Protein AF-A0A853MEU6-F1 (afdb_monomer_lite)

Organism: NCBI:txid533240

Radius of gyration: 27.31 Å; chains: 1; bounding box: 64×37×88 Å

Foldseek 3Di:
DDDDDDDDDDDDDDDDDDDDDDDDDDDDDDDPDDPDPPDPPPPPPDPQPADPDDDDCQPVVCQVCVQPPVVVCPVQWFAKAWDPVQVVCVVVVHDDWTKIAGDPPHQWTWHDDDPWIFIDGPPPDFDAPVCVVVLVSQEDEAPDDNVDRDDKGWRFTFTWDDDPRMTTTNGHTYIYD

Secondary structure (DSSP, 8-state):
----------------------------S---PPPP----------S-------S--TT-HHHHHHHH-GGGTTTTPEEEEE-HHHHHHHHTT-----EEEE-TT-SEEEEEETTEEEEEEPTTPPP-HHHHHHHTTTEEEET--TT--PPPEEEE-EEEEEETTEEEEEE-EEEE-

Sequence (177 aa):
MKYRLKYYFYLTLTLSSILLLFPHVRAADNWQVPPIPQQIPQEIPQPYQTPKLGPNIFDNPIVALYNGKVKLLANMVIRASEVKLTARERRSGRYTRPVLEENRQGNYWIINQRNMIYLVPKFNMRITSRNYDAISVFFECIKYDPNSRKSFKLINPAIVFLKGSKWELFQRGELEF

Structure (mmCIF, N/CA/C/O backbone):
data_AF-A0A853MEU6-F1
#
_entry.id   AF-A0A853MEU6-F1
#
loop_
_atom_site.group_PDB
_atom_site.id
_atom_site.type_symbol
_atom_site.label_atom_id
_atom_site.label_alt_id
_atom_site.label_comp_id
_atom_site.label_asym_id
_atom_site.label_entity_id
_atom_site.label_seq_id
_atom_site.pdbx_PDB_ins_code
_atom_site.Cartn_x
_atom_site.Cartn_y
_atom_site.Cartn_z
_atom_site.occupancy
_atom_site.B_iso_or_equiv
_atom_site.auth_seq_id
_atom_site.auth_comp_id
_atom_site.auth_asym_id
_atom_site.auth_atom_id
_atom_site.pdbx_PDB_model_num
ATOM 1 N N . MET A 1 1 ? -41.011 0.828 27.794 1.00 37.66 1 MET A N 1
ATOM 2 C CA . MET A 1 1 ? -40.032 0.290 28.764 1.00 37.66 1 MET A CA 1
ATOM 3 C C . MET A 1 1 ? -38.907 1.304 28.933 1.00 37.66 1 MET A C 1
ATOM 5 O O . MET A 1 1 ? -38.232 1.612 27.963 1.00 37.66 1 MET A O 1
ATOM 9 N N . LYS A 1 2 ? -38.803 1.917 30.118 1.00 36.09 2 LYS A N 1
ATOM 10 C CA . LYS A 1 2 ? -37.855 2.989 30.469 1.00 36.09 2 LYS A CA 1
ATOM 11 C C . LYS A 1 2 ? -36.969 2.466 31.599 1.00 36.09 2 LYS A C 1
ATOM 13 O O . LYS A 1 2 ? -37.500 2.165 32.661 1.00 36.09 2 LYS A O 1
ATOM 18 N N . TYR A 1 3 ? -35.658 2.397 31.396 1.00 37.56 3 TYR A N 1
ATOM 19 C CA . TYR A 1 3 ? -34.709 2.094 32.467 1.00 37.56 3 TYR A CA 1
ATOM 20 C C . TYR A 1 3 ? -34.128 3.403 33.014 1.00 37.56 3 TYR A C 1
ATOM 22 O O . TYR A 1 3 ? -33.538 4.188 32.274 1.00 37.56 3 TYR A O 1
ATOM 30 N N . ARG A 1 4 ? -34.337 3.656 34.311 1.00 37.75 4 ARG A N 1
ATOM 31 C CA . ARG A 1 4 ? -33.635 4.676 35.101 1.00 37.75 4 ARG A CA 1
ATOM 32 C C . ARG A 1 4 ? -32.716 3.944 36.077 1.00 37.75 4 ARG A C 1
ATOM 34 O O . ARG A 1 4 ? -33.226 3.265 36.960 1.00 37.75 4 ARG A O 1
ATOM 41 N N . LEU A 1 5 ? -31.401 4.118 35.957 1.00 39.91 5 LEU A N 1
ATOM 42 C CA . LEU A 1 5 ? -30.458 3.820 37.038 1.00 39.91 5 LEU A CA 1
ATOM 43 C C . LEU A 1 5 ? -29.940 5.145 37.601 1.00 39.91 5 LEU A C 1
ATOM 45 O O . LEU A 1 5 ? -29.387 5.966 36.873 1.00 39.91 5 LEU A O 1
ATOM 49 N N . LYS A 1 6 ? -30.169 5.355 38.898 1.00 42.19 6 LYS A N 1
ATOM 50 C CA . LYS A 1 6 ? -29.571 6.423 39.699 1.00 42.19 6 LYS A CA 1
ATOM 51 C C . LYS A 1 6 ? -28.395 5.810 40.461 1.00 42.19 6 LYS A C 1
ATOM 53 O O . LYS A 1 6 ? -28.613 4.871 41.218 1.00 42.19 6 LYS A O 1
ATOM 58 N N . TYR A 1 7 ? -27.193 6.349 40.284 1.00 43.62 7 TYR A N 1
ATOM 59 C CA . TYR A 1 7 ? -26.046 6.083 41.153 1.00 43.62 7 TYR A CA 1
ATOM 60 C C . TYR A 1 7 ? -25.848 7.293 42.070 1.00 43.62 7 TYR A C 1
ATOM 62 O O . TYR A 1 7 ? -25.733 8.418 41.585 1.00 43.62 7 TYR A O 1
ATOM 70 N N . TYR A 1 8 ? -25.842 7.060 43.382 1.00 41.47 8 TYR A N 1
ATOM 71 C CA . TYR A 1 8 ? -25.512 8.054 44.401 1.00 41.47 8 TYR A CA 1
ATOM 72 C C . TYR A 1 8 ? -24.097 7.801 44.951 1.00 41.47 8 TYR A C 1
ATOM 74 O O . TYR A 1 8 ? -23.722 6.661 45.215 1.00 41.47 8 TYR A O 1
ATOM 82 N N . PHE A 1 9 ? -23.353 8.905 45.089 1.00 36.22 9 PHE A N 1
ATOM 83 C CA . PHE A 1 9 ? -22.146 9.148 45.899 1.00 36.22 9 PHE A CA 1
ATOM 84 C C . PHE A 1 9 ? -22.313 8.646 47.365 1.00 36.22 9 PHE A C 1
ATOM 86 O O . PHE A 1 9 ? -23.444 8.469 47.801 1.00 36.22 9 PHE A O 1
ATOM 93 N N . TYR A 1 10 ? -21.312 8.403 48.227 1.00 34.59 10 TYR A N 1
ATOM 94 C CA . TYR A 1 10 ? -20.076 9.116 48.612 1.00 34.59 10 TYR A CA 1
ATOM 95 C C . TYR A 1 10 ? -19.166 8.141 49.401 1.00 34.59 10 TYR A C 1
ATOM 97 O O . TYR A 1 10 ? -19.713 7.288 50.092 1.00 34.59 10 TYR A O 1
ATOM 105 N N . LEU A 1 11 ? -17.836 8.338 49.427 1.00 35.28 11 LEU A N 1
ATOM 106 C CA . LEU A 1 11 ? -17.089 8.514 50.693 1.00 35.28 11 LEU A CA 1
ATOM 107 C C . LEU A 1 11 ? -15.653 9.013 50.435 1.00 35.28 11 LEU A C 1
ATOM 109 O O . LEU A 1 11 ? -14.818 8.313 49.871 1.00 35.28 11 LEU A O 1
ATOM 113 N N . THR A 1 12 ? -15.376 10.240 50.867 1.00 46.34 12 THR A N 1
ATOM 114 C CA . THR A 1 12 ? -14.039 10.828 51.017 1.00 46.34 12 THR A CA 1
ATOM 115 C C . THR A 1 12 ? -13.511 10.513 52.417 1.00 46.34 12 THR A C 1
ATOM 117 O O . THR A 1 12 ? -14.222 10.778 53.385 1.00 46.34 12 THR A O 1
ATOM 120 N N . LEU A 1 13 ? -12.278 10.017 52.551 1.00 39.41 13 LEU A N 1
ATOM 121 C CA . LEU A 1 13 ? -11.586 9.924 53.842 1.00 39.41 13 LEU A CA 1
ATOM 122 C C . LEU A 1 13 ? -10.291 10.738 53.801 1.00 39.41 13 LEU A C 1
ATOM 124 O O . LEU A 1 13 ? -9.454 10.578 52.916 1.00 39.41 13 LEU A O 1
ATOM 128 N N . THR A 1 14 ? -10.198 11.662 54.750 1.00 44.09 14 THR A N 1
ATOM 129 C CA . THR A 1 14 ? -9.181 12.701 54.905 1.00 44.09 14 THR A CA 1
ATOM 130 C C . THR A 1 14 ? -7.978 12.215 55.716 1.00 44.09 14 THR A C 1
ATOM 132 O O . THR A 1 14 ? -8.130 11.461 56.673 1.00 44.09 14 THR A O 1
ATOM 135 N N . LEU A 1 15 ? -6.795 12.721 55.359 1.00 37.16 15 LEU A N 1
ATOM 136 C CA . LEU A 1 15 ? -5.533 12.630 56.100 1.00 37.16 15 LEU A CA 1
ATOM 137 C C . LEU A 1 15 ? -5.618 13.355 57.454 1.00 37.16 15 LEU A C 1
ATOM 139 O O . LEU A 1 15 ? -5.920 14.544 57.458 1.00 37.16 15 LEU A O 1
ATOM 143 N N . SER A 1 16 ? -5.293 12.681 58.562 1.00 32.59 16 SER A N 1
ATOM 144 C CA . SER A 1 16 ? -4.391 13.160 59.633 1.00 32.59 16 SER A CA 1
ATOM 145 C C . SER A 1 16 ? -4.421 12.208 60.842 1.00 32.59 16 SER A C 1
ATOM 147 O O . SER A 1 16 ? -5.464 11.643 61.156 1.00 32.59 16 SER A O 1
ATOM 149 N N . SER A 1 17 ? -3.290 12.134 61.549 1.00 34.47 17 SER A N 1
ATOM 150 C CA . SER A 1 17 ? -3.110 11.598 62.911 1.00 34.47 17 SER A CA 1
ATOM 151 C C . SER A 1 17 ? -2.917 10.083 63.051 1.00 34.47 17 SER A C 1
ATOM 153 O O . SER A 1 17 ? -3.873 9.321 63.072 1.00 34.47 17 SER A O 1
ATOM 155 N N . ILE A 1 18 ? -1.660 9.659 63.232 1.00 41.59 18 ILE A N 1
ATOM 156 C CA . ILE A 1 18 ? -1.127 9.075 64.484 1.00 41.59 18 ILE A CA 1
ATOM 157 C C . ILE A 1 18 ? 0.395 8.917 64.287 1.00 41.59 18 ILE A C 1
ATOM 159 O O . ILE A 1 18 ? 0.906 7.924 63.778 1.00 41.59 18 ILE A O 1
ATOM 163 N N . LEU A 1 19 ? 1.121 9.972 64.658 1.00 37.53 19 LEU A N 1
ATOM 164 C CA . LEU A 1 19 ? 2.470 9.873 65.214 1.00 37.53 19 LEU A CA 1
ATOM 165 C C . LEU A 1 19 ? 2.280 9.628 66.715 1.00 37.53 19 LEU A C 1
ATOM 167 O O . LEU A 1 19 ? 1.448 10.314 67.300 1.00 37.53 19 LEU A O 1
ATOM 171 N N . LEU A 1 20 ? 3.035 8.680 67.284 1.00 44.53 20 LEU A N 1
ATOM 172 C CA . LEU A 1 20 ? 3.396 8.474 68.706 1.00 44.53 20 LEU A CA 1
ATOM 173 C C . LEU A 1 20 ? 3.306 6.994 69.118 1.00 44.53 20 LEU A C 1
ATOM 175 O O . LEU A 1 20 ? 2.392 6.585 69.823 1.00 44.53 20 LEU A O 1
ATOM 179 N N . LEU A 1 21 ? 4.309 6.208 68.711 1.00 38.38 21 LEU A N 1
ATOM 180 C CA . LEU A 1 21 ? 4.778 5.014 69.430 1.00 38.38 21 LEU A CA 1
ATOM 181 C C . LEU A 1 21 ? 6.153 4.611 68.867 1.00 38.38 21 LEU A C 1
ATOM 183 O O . LEU A 1 21 ? 6.274 3.710 68.046 1.00 38.38 21 LEU A O 1
ATOM 187 N N . PHE A 1 22 ? 7.204 5.322 69.281 1.00 36.56 22 PHE A N 1
ATOM 188 C CA . PHE A 1 22 ? 8.590 4.893 69.074 1.00 36.56 22 PHE A CA 1
ATOM 189 C C . PHE A 1 22 ? 9.193 4.497 70.425 1.00 36.56 22 PHE A C 1
ATOM 191 O O . PHE A 1 22 ? 9.418 5.379 71.255 1.00 36.56 22 PHE A O 1
ATOM 198 N N . PRO A 1 23 ? 9.524 3.217 70.658 1.00 38.16 23 PRO A N 1
ATOM 199 C CA . PRO A 1 23 ? 10.624 2.874 71.532 1.00 38.16 23 PRO A CA 1
ATOM 200 C C . PRO A 1 23 ? 11.938 2.977 70.752 1.00 38.16 23 PRO A C 1
ATOM 202 O O . PRO A 1 23 ? 12.102 2.463 69.646 1.00 38.16 23 PRO A O 1
ATOM 205 N N . HIS A 1 24 ? 12.872 3.684 71.371 1.00 38.38 24 HIS A N 1
ATOM 206 C CA . HIS A 1 24 ? 14.251 3.864 70.957 1.00 38.38 24 HIS A CA 1
ATOM 207 C C . HIS A 1 24 ? 14.993 2.517 71.016 1.00 38.38 24 HIS A C 1
ATOM 209 O O . HIS A 1 24 ? 15.168 1.963 72.101 1.00 38.38 24 HIS A O 1
ATOM 215 N N . VAL A 1 25 ? 15.442 1.989 69.872 1.00 41.03 25 VAL A N 1
ATOM 216 C CA . VAL A 1 25 ? 16.378 0.855 69.822 1.00 41.03 25 VAL A CA 1
ATOM 217 C C . VAL A 1 25 ? 17.555 1.212 68.920 1.00 41.03 25 VAL A C 1
ATOM 219 O O . VAL A 1 25 ? 17.410 1.815 67.860 1.00 41.03 25 VAL A O 1
ATOM 222 N N . ARG A 1 26 ? 18.732 0.901 69.460 1.00 37.16 26 ARG A N 1
ATOM 223 C CA . ARG A 1 26 ? 20.073 1.329 69.070 1.00 37.16 26 ARG A CA 1
ATOM 224 C C . ARG A 1 26 ? 20.505 0.735 67.729 1.00 37.16 26 ARG A C 1
ATOM 226 O O . ARG A 1 26 ? 20.131 -0.376 67.377 1.00 37.16 26 ARG A O 1
ATOM 233 N N . ALA A 1 27 ? 21.355 1.488 67.040 1.00 47.19 27 ALA A N 1
ATOM 234 C CA . ALA A 1 27 ? 22.083 1.063 65.858 1.00 47.19 27 ALA A CA 1
ATOM 235 C C . ALA A 1 27 ? 22.979 -0.155 66.144 1.00 47.19 27 ALA A C 1
ATOM 237 O O . ALA A 1 27 ? 23.798 -0.098 67.060 1.00 47.19 27 ALA A O 1
ATOM 238 N N . ALA A 1 28 ? 22.835 -1.201 65.332 1.00 45.69 28 ALA A N 1
ATOM 239 C CA . ALA A 1 28 ? 23.912 -1.894 64.625 1.00 45.69 28 ALA A CA 1
ATOM 240 C C . ALA A 1 28 ? 23.291 -2.926 63.659 1.00 45.69 28 ALA A C 1
ATOM 242 O O . ALA A 1 28 ? 22.340 -3.615 64.013 1.00 45.69 28 ALA A O 1
ATOM 243 N N . ASP A 1 29 ? 23.875 -2.994 62.463 1.00 42.12 29 ASP A N 1
ATOM 244 C CA . ASP A 1 29 ? 23.876 -4.122 61.523 1.00 42.12 29 ASP A CA 1
ATOM 245 C C . ASP A 1 29 ? 22.777 -4.204 60.436 1.00 42.12 29 ASP A C 1
ATOM 247 O O . ASP A 1 29 ? 21.678 -4.720 60.606 1.00 42.12 29 ASP A O 1
ATOM 251 N N . ASN A 1 30 ? 23.194 -3.740 59.247 1.00 45.56 30 ASN A N 1
ATOM 252 C CA . ASN A 1 30 ? 22.733 -4.079 57.895 1.00 45.56 30 ASN A CA 1
ATOM 253 C C . ASN A 1 30 ? 21.294 -3.731 57.481 1.00 45.56 30 ASN A C 1
ATOM 255 O O . ASN A 1 30 ? 20.449 -4.594 57.250 1.00 45.56 30 ASN A O 1
ATOM 259 N N . TRP A 1 31 ? 21.085 -2.452 57.152 1.00 35.25 31 TRP A N 1
ATOM 260 C CA . TRP A 1 31 ? 20.077 -2.063 56.163 1.00 35.25 31 TRP A CA 1
ATOM 261 C C . TRP A 1 31 ? 20.526 -2.498 54.762 1.00 35.25 31 TRP A C 1
ATOM 263 O O . TRP A 1 31 ? 21.175 -1.742 54.039 1.00 35.25 31 TRP A O 1
ATOM 273 N N . GLN A 1 32 ? 20.179 -3.717 54.352 1.00 42.59 32 GLN A N 1
ATOM 274 C CA . GLN A 1 32 ? 20.154 -4.039 52.929 1.00 42.59 32 GLN A CA 1
ATOM 275 C C . GLN A 1 32 ? 18.998 -3.274 52.293 1.00 42.59 32 GLN A C 1
ATOM 277 O O . GLN A 1 32 ? 17.828 -3.621 52.444 1.00 42.59 32 GLN A O 1
ATOM 282 N N . VAL A 1 33 ? 19.348 -2.199 51.587 1.00 50.56 33 VAL A N 1
ATOM 283 C CA . VAL A 1 33 ? 18.455 -1.555 50.628 1.00 50.56 33 VAL A CA 1
ATOM 284 C C . VAL A 1 33 ? 17.997 -2.655 49.663 1.00 50.56 33 VAL A C 1
ATOM 286 O O . VAL A 1 33 ? 18.862 -3.308 49.068 1.00 50.56 33 VAL A O 1
ATOM 289 N N . PRO A 1 34 ? 16.685 -2.921 49.513 1.00 53.12 34 PRO A N 1
ATOM 290 C CA . PRO A 1 34 ? 16.236 -3.845 48.485 1.00 53.12 34 PRO A CA 1
ATOM 291 C C . PRO A 1 34 ? 16.768 -3.321 47.149 1.00 53.12 34 PRO A C 1
ATOM 293 O O . PRO A 1 34 ? 16.711 -2.108 46.922 1.00 53.12 34 PRO A O 1
ATOM 296 N N . PRO A 1 35 ? 17.332 -4.177 46.282 1.00 50.66 35 PRO A N 1
ATOM 297 C CA . PRO A 1 35 ? 17.865 -3.708 45.019 1.00 50.66 35 PRO A CA 1
ATOM 298 C C . PRO A 1 35 ? 16.755 -2.950 44.293 1.00 50.66 35 PRO A C 1
ATOM 300 O O . PRO A 1 35 ? 15.673 -3.488 44.052 1.00 50.66 35 PRO A O 1
ATOM 303 N N . ILE A 1 36 ? 17.017 -1.674 43.996 1.00 48.03 36 ILE A N 1
ATOM 304 C CA . ILE A 1 36 ? 16.195 -0.883 43.082 1.00 48.03 36 ILE A CA 1
ATOM 305 C C . ILE A 1 36 ? 16.023 -1.759 41.840 1.00 48.03 36 ILE A C 1
ATOM 307 O O . ILE A 1 36 ? 17.049 -2.211 41.321 1.00 48.03 36 ILE A O 1
ATOM 311 N N . PRO A 1 37 ? 14.792 -2.041 41.370 1.00 49.72 37 PRO A N 1
ATOM 312 C CA . PRO A 1 37 ? 14.601 -2.779 40.133 1.00 49.72 37 PRO A CA 1
ATOM 313 C C . PRO A 1 37 ? 15.400 -2.076 39.040 1.00 49.72 37 PRO A C 1
ATOM 315 O O . PRO A 1 37 ? 15.076 -0.957 38.635 1.00 49.72 37 PRO A O 1
ATOM 318 N N . GLN A 1 38 ? 16.509 -2.689 38.634 1.00 47.47 38 GLN A N 1
ATOM 319 C CA . GLN A 1 38 ? 17.361 -2.132 37.606 1.00 47.47 38 GLN A CA 1
ATOM 320 C C . GLN A 1 38 ? 16.578 -2.227 36.300 1.00 47.47 38 GLN A C 1
ATOM 322 O O . GLN A 1 38 ? 16.380 -3.308 35.759 1.00 47.47 38 GLN A O 1
ATOM 327 N N . GLN A 1 39 ? 16.114 -1.057 35.857 1.00 42.50 39 GLN A N 1
ATOM 328 C CA . GLN A 1 39 ? 15.478 -0.774 34.573 1.00 42.50 39 GLN A CA 1
ATOM 329 C C . GLN A 1 39 ? 14.099 -1.423 34.371 1.00 42.50 39 GLN A C 1
ATOM 331 O O . GLN A 1 39 ? 13.970 -2.583 33.994 1.00 42.50 39 GLN A O 1
ATOM 336 N N . ILE A 1 40 ? 13.046 -0.597 34.425 1.00 45.88 40 ILE A N 1
ATOM 337 C CA . ILE A 1 40 ? 11.984 -0.728 33.416 1.00 45.88 40 ILE A CA 1
ATOM 338 C C . ILE A 1 40 ? 12.722 -0.630 32.075 1.00 45.88 40 ILE A C 1
ATOM 340 O O . ILE A 1 40 ? 13.401 0.385 31.875 1.00 45.88 40 ILE A O 1
ATOM 344 N N . PRO A 1 41 ? 12.678 -1.639 31.188 1.00 37.75 41 PRO A N 1
ATOM 345 C CA . PRO A 1 41 ? 13.359 -1.535 29.911 1.00 37.75 41 PRO A CA 1
ATOM 346 C C . PRO A 1 41 ? 12.838 -0.293 29.187 1.00 37.75 41 PRO A C 1
ATOM 348 O O . PRO A 1 41 ? 11.677 -0.236 28.784 1.00 37.75 41 PRO A O 1
ATOM 351 N N . GLN A 1 42 ? 13.677 0.737 29.061 1.00 41.56 42 GLN A N 1
ATOM 352 C CA . GLN A 1 42 ? 13.421 1.801 28.106 1.00 41.56 42 GLN A CA 1
ATOM 353 C C . GLN A 1 42 ? 13.670 1.194 26.733 1.00 41.56 42 GLN A C 1
ATOM 355 O O . GLN A 1 42 ? 14.795 1.167 26.239 1.00 41.56 42 GLN A O 1
ATOM 360 N N . GLU A 1 43 ? 12.612 0.643 26.147 1.00 44.72 43 GLU A N 1
ATOM 361 C CA . GLU A 1 43 ? 12.595 0.270 24.745 1.00 44.72 43 GLU A CA 1
ATOM 362 C C . GLU A 1 43 ? 12.709 1.575 23.945 1.00 44.72 43 GLU A C 1
ATOM 364 O O . GLU A 1 43 ? 11.732 2.276 23.681 1.00 44.72 43 GLU A O 1
ATOM 369 N N . ILE A 1 44 ? 13.945 1.963 23.620 1.00 42.28 44 ILE A N 1
ATOM 370 C CA . ILE A 1 44 ? 14.215 2.912 22.538 1.00 42.28 44 ILE A CA 1
ATOM 371 C C . ILE A 1 44 ? 13.406 2.386 21.346 1.00 42.28 44 ILE A C 1
ATOM 373 O O . ILE A 1 44 ? 13.568 1.201 21.052 1.00 42.28 44 ILE A O 1
ATOM 377 N N . PRO A 1 45 ? 12.543 3.176 20.674 1.00 39.97 45 PRO A N 1
ATOM 378 C CA . PRO A 1 45 ? 11.793 2.691 19.524 1.00 39.97 45 PRO A CA 1
ATOM 379 C C . PRO A 1 45 ? 12.764 2.195 18.450 1.00 39.97 45 PRO A C 1
ATOM 381 O O . PRO A 1 45 ? 13.299 2.967 17.657 1.00 39.97 45 PRO A O 1
ATOM 384 N N . GLN A 1 46 ? 13.032 0.893 18.468 1.00 36.88 46 GLN A N 1
ATOM 385 C CA . GLN A 1 46 ? 13.854 0.220 17.484 1.00 36.88 46 GLN A CA 1
ATOM 386 C C . GLN A 1 46 ? 13.117 0.361 16.144 1.00 36.88 46 GLN A C 1
ATOM 388 O O . GLN A 1 46 ? 11.897 0.145 16.098 1.00 36.88 46 GLN A O 1
ATOM 393 N N . PRO A 1 47 ? 13.800 0.740 15.048 1.00 42.34 47 PRO A N 1
ATOM 394 C CA . PRO A 1 47 ? 13.203 0.683 13.722 1.00 42.34 47 PRO A CA 1
ATOM 395 C C . PRO A 1 47 ? 12.750 -0.758 13.495 1.00 42.34 47 PRO A C 1
ATOM 397 O O . PRO A 1 47 ? 13.588 -1.651 13.503 1.00 42.34 47 PRO A O 1
ATOM 400 N N . TYR A 1 48 ? 11.433 -0.961 13.382 1.00 46.44 48 TYR A N 1
ATOM 401 C CA . TYR A 1 48 ? 10.726 -2.246 13.304 1.00 46.44 48 TYR A CA 1
ATOM 402 C C . TYR A 1 48 ? 11.606 -3.434 12.889 1.00 46.44 48 TYR A C 1
ATOM 404 O O . TYR A 1 48 ? 11.678 -3.785 11.709 1.00 46.44 48 TYR A O 1
ATOM 412 N N . GLN A 1 49 ? 12.263 -4.075 13.857 1.00 38.34 49 GLN A N 1
ATOM 413 C CA . GLN A 1 49 ? 12.928 -5.343 13.608 1.00 38.34 49 GLN A CA 1
ATOM 414 C C . GLN A 1 49 ? 11.826 -6.370 13.373 1.00 38.34 49 GLN A C 1
ATOM 416 O O . GLN A 1 49 ? 10.978 -6.612 14.230 1.00 38.34 49 GLN A O 1
ATOM 421 N N . THR A 1 50 ? 11.773 -6.889 12.152 1.00 45.66 50 THR A N 1
ATOM 422 C CA . THR A 1 50 ? 10.702 -7.773 11.703 1.00 45.66 50 THR A CA 1
ATOM 423 C C . THR A 1 50 ? 10.864 -9.135 12.377 1.00 45.66 50 THR A C 1
ATOM 425 O O . THR A 1 50 ? 11.922 -9.751 12.220 1.00 45.66 50 THR A O 1
ATOM 428 N N . PRO A 1 51 ? 9.849 -9.661 13.086 1.00 39.88 51 PRO A N 1
ATOM 429 C CA . PRO A 1 51 ? 9.829 -11.074 13.426 1.00 39.88 51 PRO A CA 1
ATOM 430 C C . PRO A 1 51 ? 9.867 -11.865 12.116 1.00 39.88 51 PRO A C 1
ATOM 432 O O . PRO A 1 51 ? 8.956 -11.749 11.294 1.00 39.88 51 PRO A O 1
ATOM 435 N N . LYS A 1 52 ? 10.924 -12.651 11.886 1.00 43.97 52 LYS A N 1
ATOM 436 C CA . LYS A 1 52 ? 10.937 -13.619 10.785 1.00 43.97 52 LYS A CA 1
ATOM 437 C C . LYS A 1 52 ? 9.899 -14.695 11.103 1.00 43.97 52 LYS A C 1
ATOM 439 O O . LYS A 1 52 ? 10.188 -15.636 11.838 1.00 43.97 52 LYS A O 1
ATOM 444 N N . LEU A 1 53 ? 8.679 -14.525 10.592 1.00 51.69 53 LEU A N 1
ATOM 445 C CA . LEU A 1 53 ? 7.673 -15.582 10.600 1.00 51.69 53 LEU A CA 1
ATOM 446 C C . LEU A 1 53 ? 8.234 -16.805 9.856 1.00 51.69 53 LEU A C 1
ATOM 448 O O . LEU A 1 53 ? 8.851 -16.669 8.800 1.00 51.69 53 LEU A O 1
ATOM 452 N N . GLY A 1 54 ? 8.035 -17.985 10.446 1.00 43.06 54 GLY A N 1
ATOM 453 C CA . GLY A 1 54 ? 8.539 -19.266 9.956 1.00 43.06 54 GLY A CA 1
ATOM 454 C C . GLY A 1 54 ? 8.037 -19.677 8.560 1.00 43.06 54 GLY A C 1
ATOM 455 O O . GLY A 1 54 ? 7.188 -19.019 7.953 1.00 43.06 54 GLY A O 1
ATOM 456 N N . PRO A 1 55 ? 8.577 -20.782 8.024 1.00 46.16 55 PRO A N 1
ATOM 457 C CA . PRO A 1 55 ? 8.614 -21.045 6.594 1.00 46.16 55 PRO A CA 1
ATOM 458 C C . PRO A 1 55 ? 7.313 -21.692 6.101 1.00 46.16 55 PRO A C 1
ATOM 460 O O . PRO A 1 55 ? 7.174 -22.904 6.189 1.00 46.16 55 PRO A O 1
ATOM 463 N N . ASN A 1 56 ? 6.365 -20.888 5.598 1.00 46.88 56 ASN A N 1
ATOM 464 C CA . ASN A 1 56 ? 5.782 -21.027 4.246 1.00 46.88 56 ASN A CA 1
ATOM 465 C C . ASN A 1 56 ? 4.780 -19.883 3.939 1.00 46.88 56 ASN A C 1
ATOM 467 O O . ASN A 1 56 ? 3.568 -20.076 3.895 1.00 46.88 56 ASN A O 1
ATOM 471 N N . ILE A 1 57 ? 5.282 -18.654 3.755 1.00 48.81 57 ILE A N 1
ATOM 472 C CA . ILE A 1 57 ? 4.495 -17.503 3.249 1.00 48.81 57 ILE A CA 1
ATOM 473 C C . ILE A 1 57 ? 4.395 -17.529 1.706 1.00 48.81 57 ILE A C 1
ATOM 475 O O . ILE A 1 57 ? 3.603 -16.792 1.121 1.00 48.81 57 ILE A O 1
ATOM 479 N N . PHE A 1 58 ? 5.150 -18.409 1.038 1.00 48.91 58 PHE A N 1
ATOM 480 C CA . PHE A 1 58 ? 5.220 -18.476 -0.426 1.00 48.91 58 PHE A CA 1
ATOM 481 C C . PHE A 1 58 ? 3.888 -18.855 -1.091 1.00 48.91 58 PHE A C 1
ATOM 483 O O . PHE A 1 58 ? 3.639 -18.420 -2.211 1.00 48.91 58 PHE A O 1
ATOM 490 N N . ASP A 1 59 ? 2.990 -19.531 -0.368 1.00 61.50 59 ASP A N 1
ATOM 491 C CA . ASP A 1 59 ? 1.619 -19.801 -0.813 1.00 61.50 59 ASP A CA 1
ATOM 492 C C . ASP A 1 59 ? 0.607 -18.830 -0.190 1.00 61.50 59 ASP A C 1
ATOM 494 O O . ASP A 1 59 ? -0.496 -19.217 0.200 1.00 61.50 59 ASP A O 1
ATOM 498 N N . ASN A 1 60 ? 0.950 -17.544 -0.059 1.00 76.75 60 ASN A N 1
ATOM 499 C CA . ASN A 1 60 ? -0.067 -16.551 0.264 1.00 76.75 60 ASN A CA 1
ATOM 500 C C . ASN A 1 60 ? -0.996 -16.383 -0.956 1.00 76.75 60 ASN A C 1
ATOM 502 O O . ASN A 1 60 ? -0.581 -15.803 -1.967 1.00 76.75 60 ASN A O 1
ATOM 506 N N . PRO A 1 61 ? -2.269 -16.826 -0.890 1.00 85.56 61 PRO A N 1
ATOM 507 C CA . PRO A 1 61 ? -3.180 -16.743 -2.029 1.00 85.56 61 PRO A CA 1
ATOM 508 C C . PRO A 1 61 ? -3.418 -15.295 -2.479 1.00 85.56 61 PRO A C 1
ATOM 510 O O . PRO A 1 61 ? -3.758 -15.075 -3.641 1.00 85.56 61 PRO A O 1
ATOM 513 N N . ILE A 1 62 ? -3.186 -14.298 -1.612 1.00 90.75 62 ILE A N 1
ATOM 514 C CA . ILE A 1 62 ? -3.234 -12.881 -1.987 1.00 90.75 62 ILE A CA 1
ATOM 515 C C . ILE A 1 62 ? -2.191 -12.549 -3.046 1.00 90.75 62 ILE A C 1
ATOM 517 O O . ILE A 1 62 ? -2.508 -11.797 -3.959 1.00 90.75 62 ILE A O 1
ATOM 521 N N . VAL A 1 63 ? -0.984 -13.115 -2.983 1.00 92.44 63 VAL A N 1
ATOM 522 C CA . VAL A 1 63 ? 0.079 -12.831 -3.960 1.00 92.44 63 VAL A CA 1
ATOM 523 C C . VAL A 1 63 ? -0.313 -13.356 -5.339 1.00 92.44 63 VAL A C 1
ATOM 525 O O . VAL A 1 63 ? -0.271 -12.614 -6.323 1.00 92.44 63 VAL A O 1
ATOM 528 N N . ALA A 1 64 ? -0.783 -14.604 -5.410 1.00 90.88 64 ALA A N 1
ATOM 529 C CA . ALA A 1 64 ? -1.255 -15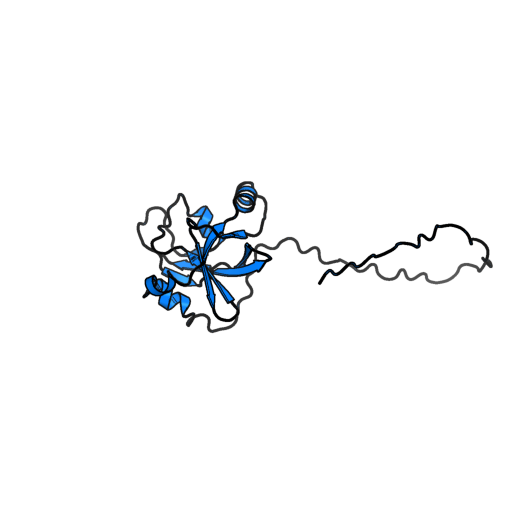.209 -6.654 1.00 90.88 64 ALA A CA 1
ATOM 530 C C . ALA A 1 64 ? -2.464 -14.454 -7.238 1.00 90.88 64 ALA A C 1
ATOM 532 O O . ALA A 1 64 ? -2.509 -14.165 -8.438 1.00 90.88 64 ALA A O 1
ATOM 533 N N . LEU A 1 65 ? -3.429 -14.080 -6.390 1.00 91.69 65 LEU A N 1
ATOM 534 C CA . LEU A 1 65 ? -4.582 -13.286 -6.809 1.00 91.69 65 LEU A CA 1
ATOM 535 C C . LEU A 1 65 ? -4.166 -11.885 -7.260 1.00 91.69 65 LEU A C 1
ATOM 537 O O . LEU A 1 65 ? -4.627 -11.439 -8.301 1.00 91.69 65 LEU A O 1
ATOM 541 N N . TYR A 1 66 ? -3.281 -11.202 -6.541 1.00 93.88 66 TYR A N 1
ATOM 542 C CA . TYR A 1 66 ? -2.847 -9.846 -6.870 1.00 93.88 66 TYR A CA 1
ATOM 543 C C . TYR A 1 66 ? -2.039 -9.795 -8.173 1.00 93.88 66 TYR A C 1
ATOM 545 O O . TYR A 1 66 ? -2.279 -8.935 -9.015 1.00 93.88 66 TYR A O 1
ATOM 553 N N . ASN A 1 67 ? -1.115 -10.733 -8.382 1.00 93.38 67 ASN A N 1
ATOM 554 C CA . ASN A 1 67 ? -0.270 -10.728 -9.577 1.00 93.38 67 ASN A CA 1
ATOM 555 C C . ASN A 1 67 ? -0.977 -11.307 -10.817 1.00 93.38 67 ASN A C 1
ATOM 557 O O . ASN A 1 67 ? -0.640 -10.922 -11.934 1.00 93.38 67 ASN A O 1
ATOM 561 N N . GLY A 1 68 ? -1.941 -12.222 -10.648 1.00 90.75 68 GLY A N 1
ATOM 562 C CA . GLY A 1 68 ? -2.585 -12.923 -11.769 1.00 90.75 68 GLY A CA 1
ATOM 563 C C . GLY A 1 68 ? -4.064 -12.598 -12.005 1.00 90.75 68 GLY A C 1
ATOM 564 O O . GLY A 1 68 ? -4.525 -12.631 -13.143 1.00 90.75 68 GLY A O 1
ATOM 565 N N . LYS A 1 69 ? -4.841 -12.313 -10.951 1.00 90.56 69 LYS A N 1
ATOM 566 C CA . LYS A 1 69 ? -6.318 -12.221 -11.001 1.00 90.56 69 LYS A CA 1
ATOM 567 C C . LYS A 1 69 ? -6.892 -11.095 -10.128 1.00 90.56 69 LYS A C 1
ATOM 569 O O . LYS A 1 69 ? -7.963 -11.223 -9.542 1.00 90.56 69 LYS A O 1
ATOM 574 N N . VAL A 1 70 ? -6.211 -9.957 -10.071 1.00 90.06 70 VAL A N 1
ATOM 575 C CA . VAL A 1 70 ? -6.484 -8.849 -9.133 1.00 90.06 70 VAL A CA 1
ATOM 576 C C . VAL A 1 70 ? -7.886 -8.252 -9.221 1.00 90.06 70 VAL A C 1
ATOM 578 O O . VAL A 1 70 ? -8.416 -7.753 -8.231 1.00 90.06 70 VAL A O 1
ATOM 581 N N . LYS A 1 71 ? -8.535 -8.353 -10.385 1.00 89.25 71 LYS A N 1
ATOM 582 C CA . LYS A 1 71 ? -9.933 -7.938 -10.564 1.00 89.25 71 LYS A CA 1
ATOM 583 C C . LYS A 1 71 ? -10.886 -8.691 -9.627 1.00 89.25 71 LYS A C 1
ATOM 585 O O . LYS A 1 71 ? -11.893 -8.120 -9.230 1.00 89.25 71 LYS A O 1
ATOM 590 N N . LEU A 1 72 ? -10.547 -9.923 -9.236 1.00 89.31 72 LEU A N 1
ATOM 591 C CA . LEU A 1 72 ? -11.322 -10.708 -8.272 1.00 89.31 72 LEU A CA 1
ATOM 592 C C . LEU A 1 72 ? -11.245 -10.126 -6.852 1.00 89.31 72 LEU A C 1
ATOM 594 O O . LEU A 1 72 ? -12.196 -10.261 -6.091 1.00 89.31 72 LEU A O 1
ATOM 598 N N . LEU A 1 73 ? -10.146 -9.442 -6.509 1.00 87.38 73 LEU A N 1
ATOM 599 C CA . LEU A 1 73 ? -9.968 -8.808 -5.199 1.00 87.38 73 LEU A CA 1
ATOM 600 C C . LEU A 1 73 ? -10.734 -7.486 -5.080 1.00 87.38 73 LEU A C 1
ATOM 602 O O . LEU A 1 73 ? -11.128 -7.111 -3.982 1.00 87.38 73 LEU A O 1
ATOM 606 N N . ALA A 1 74 ? -10.970 -6.781 -6.190 1.00 84.62 74 ALA A N 1
ATOM 607 C CA . ALA A 1 74 ? -11.458 -5.399 -6.180 1.00 84.62 74 ALA A CA 1
ATOM 608 C C . ALA A 1 74 ? -12.799 -5.193 -5.445 1.00 84.62 74 ALA A C 1
ATOM 610 O O . ALA A 1 74 ? -13.035 -4.109 -4.914 1.00 84.62 74 ALA A O 1
ATOM 611 N N . ASN A 1 75 ? -13.651 -6.222 -5.377 1.00 82.38 75 ASN A N 1
ATOM 612 C CA . ASN A 1 75 ? -14.943 -6.164 -4.681 1.00 82.38 75 ASN A CA 1
ATOM 613 C C . ASN A 1 75 ? -14.861 -6.546 -3.192 1.00 82.38 75 ASN A C 1
ATOM 615 O O . ASN A 1 75 ? -15.839 -6.390 -2.472 1.00 82.38 75 ASN A O 1
ATOM 619 N N . MET A 1 76 ? -13.717 -7.059 -2.735 1.00 86.62 76 MET A N 1
ATOM 620 C CA . MET A 1 76 ? -13.513 -7.590 -1.380 1.00 86.62 76 MET A CA 1
ATOM 621 C C . MET A 1 76 ? -12.535 -6.744 -0.555 1.00 86.62 76 MET A C 1
ATOM 623 O O . MET A 1 76 ? -12.189 -7.113 0.566 1.00 86.62 76 MET A O 1
ATOM 627 N N . VAL A 1 77 ? -12.057 -5.627 -1.111 1.00 95.06 77 VAL A N 1
ATOM 628 C CA . VAL A 1 77 ? -11.037 -4.780 -0.486 1.00 95.06 77 VAL A CA 1
ATOM 629 C C . VAL A 1 77 ? -11.650 -3.552 0.171 1.00 95.06 77 VAL A C 1
ATOM 631 O O . VAL A 1 77 ? -12.572 -2.930 -0.360 1.00 95.06 77 VAL A O 1
ATOM 634 N N . ILE A 1 78 ? -11.058 -3.130 1.284 1.00 96.81 78 ILE A N 1
ATOM 635 C CA . ILE A 1 78 ? -11.300 -1.802 1.849 1.00 96.81 78 ILE A CA 1
ATOM 636 C C . ILE A 1 78 ? -10.219 -0.872 1.300 1.00 96.81 78 ILE A C 1
ATOM 638 O O . ILE A 1 78 ? -9.026 -1.169 1.369 1.00 96.81 78 ILE A O 1
ATOM 642 N N . ARG A 1 79 ? -10.618 0.255 0.708 1.00 96.69 79 ARG A N 1
ATOM 643 C CA . ARG A 1 79 ? -9.662 1.242 0.187 1.00 96.69 79 ARG A CA 1
ATOM 644 C C . ARG A 1 79 ? -9.163 2.115 1.330 1.00 96.69 79 ARG A C 1
ATOM 646 O O . ARG A 1 79 ? -9.968 2.625 2.103 1.00 96.69 79 ARG A O 1
ATOM 653 N N . ALA A 1 80 ? -7.852 2.302 1.416 1.00 97.44 80 ALA A N 1
ATOM 654 C CA . ALA A 1 80 ? -7.217 3.008 2.518 1.00 97.44 80 ALA A CA 1
ATOM 655 C C . ALA A 1 80 ? -6.106 3.954 2.048 1.00 97.44 80 ALA A C 1
ATOM 657 O O . ALA A 1 80 ? -5.452 3.749 1.019 1.00 97.44 80 ALA A O 1
ATOM 658 N N . SER A 1 81 ? -5.884 5.009 2.823 1.00 97.19 81 SER A N 1
ATOM 659 C CA . SER A 1 81 ? -4.744 5.916 2.681 1.00 97.19 81 SER A CA 1
ATOM 660 C C . SER A 1 81 ? -4.071 6.122 4.022 1.00 97.19 81 SER A C 1
ATOM 662 O O . SER A 1 81 ? -4.709 5.989 5.063 1.00 97.19 81 SER A O 1
ATOM 664 N N . GLU A 1 82 ? -2.794 6.494 4.002 1.00 96.81 82 GLU A N 1
ATOM 665 C CA . GLU A 1 82 ? -2.121 6.908 5.227 1.00 96.81 82 GLU A CA 1
ATOM 666 C C . GLU A 1 82 ? -2.809 8.147 5.820 1.00 96.81 82 GLU A C 1
ATOM 668 O O . GLU A 1 82 ? -3.173 9.079 5.094 1.00 96.81 82 GLU A O 1
ATOM 673 N N . VAL A 1 83 ? -2.965 8.161 7.142 1.00 96.69 83 VAL A N 1
ATOM 674 C CA . VAL A 1 83 ? -3.475 9.303 7.897 1.00 96.69 83 VAL A CA 1
ATOM 675 C C . VAL A 1 83 ? -2.539 10.494 7.686 1.00 96.69 83 VAL A C 1
ATOM 677 O O . VAL A 1 83 ? -1.327 10.412 7.890 1.00 96.69 83 VAL A O 1
ATOM 680 N N . LYS A 1 84 ? -3.102 11.652 7.317 1.00 94.00 84 LYS A N 1
ATOM 681 C CA . LYS A 1 84 ? -2.309 12.858 7.003 1.00 94.00 84 LYS A CA 1
ATOM 682 C C . LYS A 1 84 ? -1.387 13.291 8.145 1.00 94.00 84 LYS A C 1
ATOM 684 O O . LYS A 1 84 ? -0.296 13.792 7.876 1.00 94.00 84 LYS A O 1
ATOM 689 N N . LEU A 1 85 ? -1.831 13.118 9.391 1.00 92.56 85 LEU A N 1
ATOM 690 C CA . LEU A 1 85 ? -1.072 13.494 10.582 1.00 92.56 85 LEU A CA 1
ATOM 691 C C . LEU A 1 85 ? 0.225 12.684 10.699 1.00 92.56 85 LEU A C 1
ATOM 693 O O . LEU A 1 85 ? 1.298 13.281 10.701 1.00 92.56 85 LEU A O 1
ATOM 697 N N . THR A 1 86 ? 0.142 11.350 10.685 1.00 90.69 86 THR A N 1
ATOM 698 C CA . THR A 1 86 ? 1.327 10.482 10.799 1.00 90.69 86 THR A CA 1
ATOM 699 C C . THR A 1 86 ? 2.266 10.670 9.612 1.00 90.69 86 THR A C 1
ATOM 701 O O . THR A 1 86 ? 3.482 10.740 9.777 1.00 90.69 86 THR A O 1
ATOM 704 N N . ALA A 1 87 ? 1.703 10.873 8.415 1.00 91.50 87 ALA A N 1
ATOM 705 C CA . ALA A 1 87 ? 2.486 11.182 7.227 1.00 91.50 87 ALA A CA 1
ATOM 706 C C . ALA A 1 87 ? 3.262 12.504 7.353 1.00 91.50 87 ALA A C 1
ATOM 708 O O . ALA A 1 87 ? 4.400 12.605 6.896 1.00 91.50 87 ALA A O 1
ATOM 709 N N . ARG A 1 88 ? 2.648 13.541 7.941 1.00 92.69 88 ARG A N 1
ATOM 710 C CA . ARG A 1 88 ? 3.298 14.837 8.183 1.00 92.69 88 ARG A CA 1
ATOM 711 C C . ARG A 1 88 ? 4.405 14.701 9.222 1.00 92.69 88 ARG A C 1
ATOM 713 O O . ARG A 1 88 ? 5.510 15.156 8.959 1.00 92.69 88 ARG A O 1
ATOM 720 N N . GLU A 1 89 ? 4.126 14.071 10.359 1.00 92.56 89 GLU A N 1
ATOM 721 C CA . GLU A 1 89 ? 5.094 13.912 11.452 1.00 92.56 89 GLU A CA 1
ATOM 722 C C . GLU A 1 89 ? 6.372 13.218 10.979 1.00 92.56 89 GLU A C 1
ATOM 724 O O . GLU A 1 89 ? 7.475 13.706 11.229 1.00 92.56 89 GLU A O 1
ATOM 729 N N . ARG A 1 90 ? 6.221 12.149 10.196 1.00 92.19 90 ARG A N 1
ATOM 730 C CA . ARG A 1 90 ? 7.342 11.408 9.621 1.00 92.19 90 ARG A CA 1
ATOM 731 C C . ARG A 1 90 ? 8.124 12.204 8.580 1.00 92.19 90 ARG A C 1
ATOM 733 O O . ARG A 1 90 ? 9.348 12.139 8.564 1.00 92.19 90 ARG A O 1
ATOM 740 N N . ARG A 1 91 ? 7.453 13.016 7.754 1.00 89.06 91 ARG A N 1
ATOM 741 C CA . ARG A 1 91 ? 8.136 13.970 6.853 1.00 89.06 91 ARG A CA 1
ATOM 742 C C . ARG A 1 91 ? 8.894 15.059 7.615 1.00 89.06 91 ARG A C 1
ATOM 744 O O . ARG A 1 91 ? 9.859 15.594 7.091 1.00 89.06 91 ARG A O 1
ATOM 751 N N . SER A 1 92 ? 8.483 15.366 8.842 1.00 91.81 92 SER A N 1
ATOM 752 C CA . SER A 1 92 ? 9.201 16.262 9.755 1.00 91.81 92 SER A CA 1
ATOM 753 C C . SER A 1 92 ? 10.307 15.560 10.557 1.00 91.81 92 SER A C 1
ATOM 755 O O . SER A 1 92 ? 10.826 16.146 11.502 1.00 91.81 92 SER A O 1
ATOM 757 N N . GLY A 1 93 ? 10.652 14.311 10.225 1.00 89.19 93 GLY A N 1
ATOM 758 C CA . GLY A 1 93 ? 11.707 13.543 10.891 1.00 89.19 93 GLY A CA 1
ATOM 759 C C . GLY A 1 93 ? 11.297 12.911 12.222 1.00 89.19 93 GLY A C 1
ATOM 760 O O . GLY A 1 93 ? 12.130 12.298 12.885 1.00 89.19 93 GLY A O 1
ATOM 761 N N . ARG A 1 94 ? 10.025 13.023 12.632 1.00 89.31 94 ARG A N 1
ATOM 762 C CA . ARG A 1 94 ? 9.538 12.339 13.835 1.00 89.31 94 ARG A CA 1
ATOM 763 C C . ARG A 1 94 ? 9.287 10.875 13.524 1.00 89.31 94 ARG A C 1
ATOM 765 O O . ARG A 1 94 ? 8.633 10.542 12.539 1.00 89.31 94 ARG A O 1
ATOM 772 N N . TYR A 1 95 ? 9.753 9.997 14.398 1.00 85.44 95 TYR A N 1
ATOM 773 C CA . TYR A 1 95 ? 9.411 8.591 14.288 1.00 85.44 95 TYR A CA 1
ATOM 774 C C . TYR A 1 95 ? 7.973 8.366 14.751 1.00 85.44 95 TYR A C 1
ATOM 776 O O . TYR A 1 95 ? 7.666 8.502 15.936 1.00 85.44 95 TYR A O 1
ATOM 784 N N . THR A 1 96 ? 7.092 8.016 13.817 1.00 90.56 96 THR A N 1
ATOM 785 C CA . THR A 1 96 ? 5.720 7.599 14.113 1.00 90.56 96 THR A CA 1
ATOM 786 C C . THR A 1 96 ? 5.350 6.379 13.283 1.00 90.56 96 THR A C 1
ATOM 788 O O . THR A 1 96 ? 5.746 6.247 12.120 1.00 90.56 96 THR A O 1
ATOM 791 N N . ARG A 1 97 ? 4.601 5.454 13.898 1.00 92.50 97 ARG A N 1
ATOM 792 C CA . ARG A 1 97 ? 4.116 4.261 13.201 1.00 92.50 97 ARG A CA 1
ATOM 793 C C . ARG A 1 97 ? 3.169 4.694 12.081 1.00 92.50 97 ARG A C 1
ATOM 795 O O . ARG A 1 97 ? 2.278 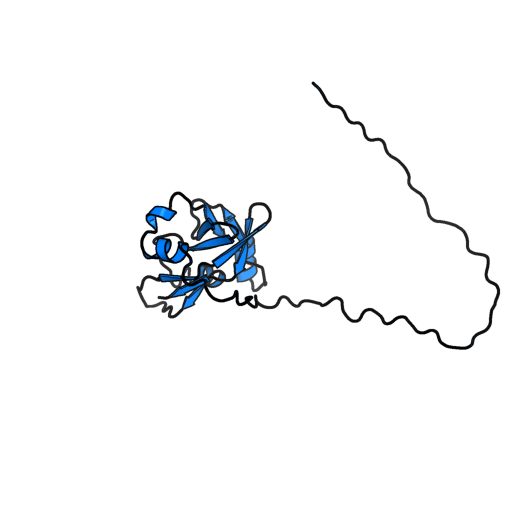5.499 12.347 1.00 92.50 97 ARG A O 1
ATOM 802 N N . PRO A 1 98 ? 3.313 4.170 10.853 1.00 95.31 98 PRO A N 1
ATOM 803 C CA . PRO A 1 98 ? 2.373 4.465 9.783 1.00 95.31 98 PRO A CA 1
ATOM 804 C C . PRO A 1 98 ? 0.973 3.963 10.142 1.00 95.31 98 PRO A C 1
ATOM 806 O O . PRO A 1 98 ? 0.794 2.791 10.490 1.00 95.31 98 PRO A O 1
ATOM 809 N N . VAL A 1 99 ? -0.009 4.858 10.046 1.00 97.25 99 VAL A N 1
ATOM 810 C CA . VAL A 1 99 ? -1.420 4.570 10.316 1.00 97.25 99 VAL A CA 1
ATOM 811 C C . VAL A 1 99 ? -2.215 4.794 9.042 1.00 97.25 99 VAL A C 1
ATOM 813 O O . VAL A 1 99 ? -2.029 5.796 8.354 1.00 97.25 99 VAL A O 1
ATOM 816 N N . LEU A 1 100 ? -3.131 3.885 8.744 1.00 98.31 100 LEU A N 1
ATOM 817 C CA . LEU A 1 100 ? -4.050 3.956 7.620 1.00 98.31 100 LEU A CA 1
ATOM 818 C C . LEU A 1 100 ? -5.472 4.202 8.119 1.00 98.31 100 LEU A C 1
ATOM 820 O O . LEU A 1 100 ? -5.880 3.704 9.170 1.00 98.31 100 LEU A O 1
ATOM 824 N N . GLU A 1 101 ? -6.236 4.932 7.322 1.00 98.00 101 GLU A N 1
ATOM 825 C CA . GLU A 1 101 ? -7.670 5.135 7.494 1.00 98.00 101 GLU A CA 1
ATOM 826 C C . GLU A 1 101 ? -8.404 4.827 6.191 1.00 98.00 101 GLU A C 1
ATOM 828 O O . GLU A 1 101 ? -7.818 4.865 5.101 1.00 98.00 101 GLU A O 1
ATOM 833 N N . GLU A 1 102 ? -9.689 4.499 6.304 1.00 97.81 102 GLU A N 1
ATOM 834 C CA . GLU A 1 102 ? -10.515 4.225 5.138 1.00 97.81 102 GLU A CA 1
ATOM 835 C C . GLU A 1 102 ? -10.616 5.478 4.263 1.00 97.81 102 GLU A C 1
ATOM 837 O O . GLU A 1 102 ? -10.919 6.579 4.723 1.00 97.81 102 GLU A O 1
ATOM 842 N N . ASN A 1 103 ? -10.351 5.306 2.973 1.00 96.75 103 ASN A N 1
ATOM 843 C CA . ASN A 1 103 ? -10.412 6.374 1.996 1.00 96.75 103 ASN A CA 1
ATOM 844 C C . ASN A 1 103 ? -10.772 5.796 0.630 1.00 96.75 103 ASN A C 1
ATOM 846 O O . ASN A 1 103 ? -10.019 5.017 0.046 1.00 96.75 103 ASN A O 1
ATOM 850 N N . ARG A 1 104 ? -11.894 6.247 0.058 1.00 92.44 104 ARG A N 1
ATOM 851 C CA . ARG A 1 104 ? -12.376 5.806 -1.264 1.00 92.44 104 ARG A CA 1
ATOM 852 C C . ARG A 1 104 ? -11.373 6.058 -2.394 1.00 92.44 104 ARG A C 1
ATOM 854 O O . ARG A 1 104 ? -11.391 5.344 -3.396 1.00 92.44 104 ARG A O 1
ATOM 861 N N . GLN A 1 105 ? -10.511 7.059 -2.260 1.00 91.81 105 GLN A N 1
ATOM 862 C CA . GLN A 1 105 ? -9.451 7.382 -3.220 1.00 91.81 105 GLN A CA 1
ATOM 863 C C . GLN A 1 105 ? -8.075 6.878 -2.766 1.00 91.81 105 GLN A C 1
ATOM 865 O O . GLN A 1 105 ? -7.062 7.224 -3.366 1.00 91.81 105 GLN A O 1
ATOM 870 N N . GLY A 1 106 ? -8.041 6.053 -1.719 1.00 93.31 106 GLY A N 1
ATOM 871 C CA . GLY A 1 106 ? -6.830 5.510 -1.135 1.00 93.31 106 GLY A CA 1
ATOM 872 C C . GLY A 1 106 ? -5.956 4.749 -2.130 1.00 93.31 106 GLY A C 1
ATOM 873 O O . GLY A 1 106 ? -6.444 4.073 -3.041 1.00 93.31 106 GLY A O 1
ATOM 874 N N . ASN A 1 107 ? -4.645 4.871 -1.932 1.00 95.00 107 ASN A N 1
ATOM 875 C CA . ASN A 1 107 ? -3.624 4.203 -2.741 1.00 95.00 107 ASN A CA 1
ATOM 876 C C . ASN A 1 107 ? -3.369 2.762 -2.302 1.00 95.00 107 ASN A C 1
ATOM 878 O O . ASN A 1 107 ? -2.601 2.062 -2.956 1.00 95.00 107 ASN A O 1
ATOM 882 N N . TYR A 1 108 ? -4.008 2.321 -1.223 1.00 97.25 108 TYR A N 1
ATOM 883 C CA . TYR A 1 108 ? -3.830 0.994 -0.671 1.00 97.25 108 TYR A CA 1
ATOM 884 C C . TYR A 1 108 ? -5.152 0.251 -0.572 1.00 97.25 108 TYR A C 1
ATOM 886 O O . TYR A 1 108 ? -6.223 0.850 -0.440 1.00 97.25 108 TYR A O 1
ATOM 894 N N . TRP A 1 109 ? -5.051 -1.068 -0.614 1.00 97.44 109 TRP A N 1
ATOM 895 C CA . TRP A 1 109 ? -6.136 -1.997 -0.373 1.00 97.44 109 TRP A CA 1
ATOM 896 C C . TRP A 1 109 ? -5.837 -2.812 0.877 1.00 97.44 109 TRP A C 1
ATOM 898 O O . TRP A 1 109 ? -4.755 -3.380 1.015 1.00 97.44 109 TRP A O 1
ATOM 908 N N . ILE A 1 110 ? -6.821 -2.862 1.764 1.00 97.62 110 ILE A N 1
ATOM 909 C CA . ILE A 1 110 ? -6.853 -3.716 2.941 1.00 97.62 110 ILE A CA 1
ATOM 910 C C . ILE A 1 110 ? -7.643 -4.970 2.583 1.00 97.62 110 ILE A C 1
ATOM 912 O O . ILE A 1 110 ? -8.766 -4.878 2.078 1.00 97.62 110 ILE A O 1
ATOM 916 N N . ILE A 1 111 ? -7.052 -6.132 2.848 1.00 95.50 111 ILE A N 1
ATOM 917 C CA . ILE A 1 1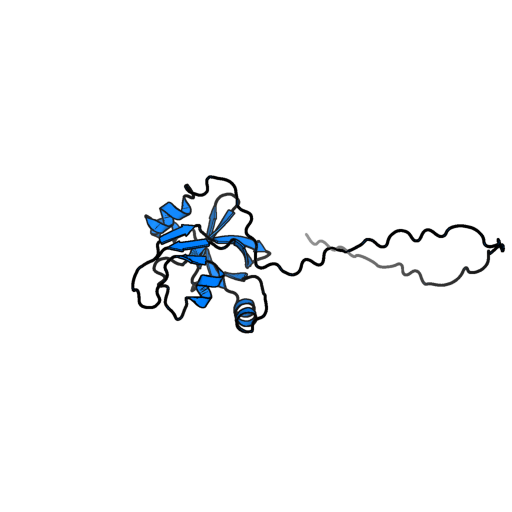11 ? -7.647 -7.441 2.597 1.00 95.50 111 ILE A CA 1
ATOM 918 C C . ILE A 1 111 ? -7.633 -8.232 3.901 1.00 95.50 111 ILE A C 1
ATOM 920 O O . ILE A 1 111 ? -6.573 -8.577 4.422 1.00 95.50 111 ILE A O 1
ATOM 924 N N . ASN A 1 112 ? -8.822 -8.536 4.414 1.00 93.19 112 ASN A N 1
ATOM 925 C CA . ASN A 1 112 ? -8.983 -9.405 5.573 1.00 93.19 112 ASN A CA 1
ATOM 926 C C . ASN A 1 112 ? -9.025 -10.855 5.095 1.00 93.19 112 ASN A C 1
ATOM 928 O O . ASN A 1 112 ? -9.933 -11.231 4.352 1.00 93.19 112 ASN A O 1
ATOM 932 N N . GLN A 1 113 ? -8.069 -11.677 5.521 1.00 88.81 113 GLN A N 1
ATOM 933 C CA . GLN A 1 113 ? -8.086 -13.100 5.207 1.00 88.81 113 GLN A CA 1
ATOM 934 C C . GLN A 1 113 ? -7.661 -13.929 6.416 1.00 88.81 113 GLN A C 1
ATOM 936 O O . GLN A 1 113 ? -6.546 -13.811 6.925 1.00 88.81 113 GLN A O 1
ATOM 941 N N . ARG A 1 114 ? -8.563 -14.824 6.840 1.00 85.31 114 ARG A N 1
ATOM 942 C CA . ARG A 1 114 ? -8.421 -15.614 8.071 1.00 85.31 114 ARG A CA 1
ATOM 943 C C . ARG A 1 114 ? -8.185 -14.674 9.264 1.00 85.31 114 ARG A C 1
ATOM 945 O O . ARG A 1 114 ? -9.044 -13.848 9.548 1.00 85.31 114 ARG A O 1
ATOM 952 N N . ASN A 1 115 ? -7.018 -14.764 9.899 1.00 86.31 115 ASN A N 1
ATOM 953 C CA . ASN A 1 115 ? -6.652 -13.997 11.092 1.00 86.31 115 ASN A CA 1
ATOM 954 C C . ASN A 1 115 ? -5.597 -12.919 10.795 1.00 86.31 115 ASN A C 1
ATOM 956 O O . ASN A 1 115 ? -4.991 -12.382 11.718 1.00 86.31 115 ASN A O 1
ATOM 960 N N . MET A 1 116 ? -5.334 -12.634 9.518 1.00 92.69 116 MET A N 1
ATOM 961 C CA . MET A 1 116 ? -4.365 -11.630 9.091 1.00 92.69 116 MET A CA 1
ATOM 962 C C . MET A 1 116 ? -5.052 -10.535 8.282 1.00 92.69 116 MET A C 1
ATOM 964 O O . MET A 1 116 ? -5.975 -10.787 7.502 1.00 92.69 116 MET A O 1
ATOM 968 N N . ILE A 1 117 ? -4.572 -9.308 8.474 1.00 96.06 117 ILE A N 1
ATOM 969 C CA . ILE A 1 117 ? -4.985 -8.152 7.688 1.00 96.06 117 ILE A CA 1
ATOM 970 C C . ILE A 1 117 ? -3.809 -7.766 6.803 1.00 96.06 117 ILE A C 1
ATOM 972 O O . ILE A 1 117 ? -2.760 -7.326 7.282 1.00 96.06 117 ILE A O 1
ATOM 976 N N . TYR A 1 118 ? -3.994 -7.960 5.505 1.00 96.69 118 TYR A N 1
ATOM 977 C CA . TYR A 1 118 ? -2.995 -7.658 4.499 1.00 96.69 118 TYR A CA 1
ATOM 978 C C . TYR A 1 118 ? -3.216 -6.268 3.923 1.00 96.69 118 TYR A C 1
ATOM 980 O O . TYR A 1 118 ? -4.346 -5.823 3.721 1.00 96.69 118 TYR A O 1
ATOM 988 N N . LEU A 1 119 ? -2.111 -5.611 3.610 1.00 97.62 119 LEU A N 1
ATOM 989 C CA . LEU A 1 119 ? -2.051 -4.348 2.906 1.00 97.62 119 LEU A CA 1
ATOM 990 C C . LEU A 1 119 ? -1.309 -4.573 1.590 1.00 97.62 119 LEU A C 1
ATOM 992 O O . LEU A 1 119 ? -0.186 -5.080 1.570 1.00 97.62 119 LEU A O 1
ATOM 996 N N . VAL A 1 120 ? -1.933 -4.165 0.491 1.00 97.06 120 VAL A N 1
ATOM 997 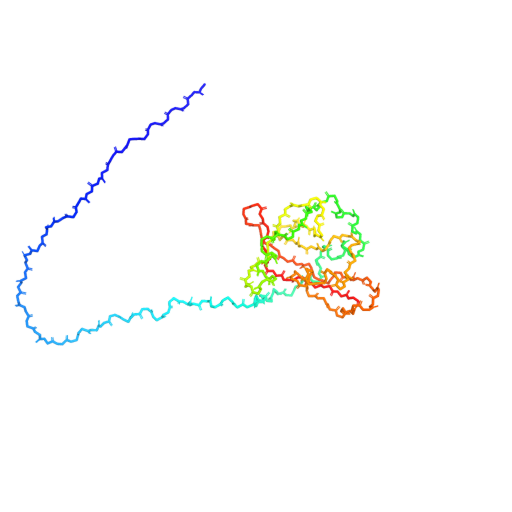C CA . VAL A 1 120 ? -1.336 -4.185 -0.851 1.00 97.06 120 VAL A CA 1
ATOM 998 C C . VAL A 1 120 ? -1.522 -2.823 -1.523 1.00 97.06 120 VAL A C 1
ATOM 1000 O O . VAL A 1 120 ? -2.448 -2.085 -1.163 1.00 97.06 120 VAL A O 1
ATOM 1003 N N . PRO A 1 121 ? -0.677 -2.443 -2.497 1.00 96.56 121 PRO A N 1
ATOM 1004 C CA . PRO A 1 121 ? -0.944 -1.267 -3.313 1.00 96.56 121 PRO A CA 1
ATOM 1005 C C . PRO A 1 121 ? -2.270 -1.419 -4.067 1.00 96.56 121 PRO A C 1
ATOM 1007 O O . PRO A 1 121 ? -2.716 -2.522 -4.376 1.00 96.56 121 PRO A O 1
ATOM 1010 N N . LYS A 1 122 ? -2.921 -0.307 -4.395 1.00 94.69 122 LYS A N 1
ATOM 1011 C CA . LYS A 1 122 ? -4.094 -0.317 -5.269 1.00 94.69 122 LYS A CA 1
ATOM 1012 C C . LYS A 1 122 ? -3.713 -0.884 -6.643 1.00 94.69 122 LYS A C 1
ATOM 1014 O O . LYS A 1 122 ? -2.675 -0.535 -7.204 1.00 94.69 122 LYS A O 1
ATOM 1019 N N . PHE A 1 123 ? -4.597 -1.687 -7.233 1.00 87.25 123 PHE A N 1
ATOM 1020 C CA . PHE A 1 123 ? -4.412 -2.180 -8.599 1.00 87.25 123 PHE A CA 1
ATOM 1021 C C . PHE A 1 123 ? -4.196 -1.042 -9.610 1.00 87.25 123 PHE A C 1
ATOM 1023 O O . PHE A 1 123 ? -4.844 0.005 -9.530 1.00 87.25 123 PHE A O 1
ATOM 1030 N N . ASN A 1 124 ? -3.300 -1.264 -10.577 1.00 84.69 124 ASN A N 1
ATOM 1031 C CA . ASN A 1 124 ? -2.842 -0.282 -11.568 1.00 84.69 124 ASN A CA 1
ATOM 1032 C C . ASN A 1 124 ? -2.157 0.962 -10.981 1.00 84.69 124 ASN A C 1
ATOM 1034 O O . ASN A 1 124 ? -1.932 1.936 -11.704 1.00 84.69 124 ASN A O 1
ATOM 1038 N N . MET A 1 125 ? -1.807 0.960 -9.692 1.00 89.19 125 MET A N 1
ATOM 1039 C CA . MET A 1 125 ? -0.963 2.011 -9.145 1.00 89.19 125 MET A CA 1
ATOM 1040 C C . MET A 1 125 ? 0.394 1.987 -9.846 1.00 89.19 125 MET A C 1
ATOM 1042 O O . MET A 1 125 ? 1.049 0.954 -9.938 1.00 89.19 125 MET A O 1
ATOM 1046 N N . ARG A 1 126 ? 0.830 3.153 -10.319 1.00 89.38 126 ARG A N 1
ATOM 1047 C CA . ARG A 1 126 ? 2.195 3.351 -10.801 1.00 89.38 126 ARG A CA 1
ATOM 1048 C C . ARG A 1 126 ? 3.020 3.951 -9.678 1.00 89.38 126 ARG A C 1
ATOM 1050 O O . ARG A 1 126 ? 2.633 4.975 -9.109 1.00 89.38 126 ARG A O 1
ATOM 1057 N N . ILE A 1 127 ? 4.147 3.322 -9.377 1.00 91.75 127 ILE A N 1
ATOM 1058 C CA . ILE A 1 127 ? 5.131 3.868 -8.448 1.00 91.75 127 ILE A CA 1
ATOM 1059 C C . ILE A 1 127 ? 6.110 4.702 -9.275 1.00 91.75 127 ILE A C 1
ATOM 1061 O O . ILE A 1 127 ? 6.571 4.283 -10.332 1.00 91.75 127 ILE A O 1
ATOM 1065 N N . THR A 1 128 ? 6.316 5.936 -8.841 1.00 91.06 128 THR A N 1
ATOM 1066 C CA . THR A 1 128 ? 7.113 6.976 -9.494 1.00 91.06 128 THR A CA 1
ATOM 1067 C C . THR A 1 128 ? 7.921 7.693 -8.422 1.00 91.06 128 THR A C 1
ATOM 1069 O O . THR A 1 128 ? 7.565 7.629 -7.245 1.00 91.06 128 THR A O 1
ATOM 1072 N N . SER A 1 129 ? 8.924 8.479 -8.810 1.00 91.12 129 SER A N 1
ATOM 1073 C CA . SER A 1 129 ? 9.695 9.298 -7.861 1.00 91.12 129 SER A CA 1
ATOM 1074 C C . SER A 1 129 ? 8.813 10.150 -6.935 1.00 91.12 129 SER A C 1
ATOM 1076 O O . SER A 1 129 ? 9.126 10.311 -5.764 1.00 91.12 129 SER A O 1
ATOM 1078 N N . ARG A 1 130 ? 7.657 10.624 -7.420 1.00 90.75 130 ARG A N 1
ATOM 1079 C CA . ARG A 1 130 ? 6.729 11.473 -6.652 1.00 90.75 130 ARG A CA 1
ATOM 1080 C C . ARG A 1 130 ? 5.994 10.764 -5.516 1.00 90.75 130 ARG A C 1
ATOM 1082 O O . ARG A 1 130 ? 5.558 11.429 -4.583 1.00 90.75 130 ARG A O 1
ATOM 1089 N N . ASN A 1 131 ? 5.772 9.455 -5.616 1.00 91.44 131 ASN A N 1
ATOM 1090 C CA . ASN A 1 131 ? 5.040 8.692 -4.599 1.00 91.44 131 ASN A CA 1
ATOM 1091 C C . ASN A 1 131 ? 5.880 7.583 -3.955 1.00 91.44 131 ASN A C 1
ATOM 1093 O O . ASN A 1 131 ? 5.387 6.936 -3.033 1.00 91.44 131 ASN A O 1
ATOM 1097 N N . TYR A 1 132 ? 7.128 7.409 -4.394 1.00 93.69 132 TYR A N 1
ATOM 1098 C CA . TYR A 1 132 ? 8.067 6.434 -3.855 1.00 93.69 132 TYR A CA 1
ATOM 1099 C C . TYR A 1 132 ? 8.185 6.545 -2.334 1.00 93.69 132 TYR A C 1
ATOM 1101 O O . TYR A 1 132 ? 7.911 5.571 -1.644 1.00 93.69 132 TYR A O 1
ATOM 1109 N N . ASP A 1 133 ? 8.440 7.746 -1.807 1.00 92.31 133 ASP A N 1
ATOM 1110 C CA . ASP A 1 133 ? 8.591 7.976 -0.362 1.00 92.31 133 ASP A CA 1
ATOM 1111 C C . ASP A 1 133 ? 7.343 7.626 0.452 1.00 92.31 133 ASP A C 1
ATOM 1113 O O . ASP A 1 133 ? 7.425 7.350 1.644 1.00 92.31 133 ASP A O 1
ATOM 1117 N N . ALA A 1 134 ? 6.157 7.676 -0.160 1.00 93.19 134 ALA A N 1
ATOM 1118 C CA . ALA A 1 134 ? 4.925 7.275 0.509 1.00 93.19 134 ALA A CA 1
ATOM 1119 C C . ALA A 1 134 ? 4.748 5.752 0.501 1.00 93.19 134 ALA A C 1
ATOM 1121 O O . ALA A 1 134 ? 4.201 5.204 1.454 1.00 93.19 134 ALA A O 1
ATOM 1122 N N . ILE A 1 135 ? 5.196 5.080 -0.562 1.00 95.88 135 ILE A N 1
ATOM 1123 C CA . ILE A 1 135 ? 5.098 3.626 -0.723 1.00 95.88 135 ILE A CA 1
ATOM 1124 C C . ILE A 1 135 ? 6.170 2.902 0.089 1.00 95.88 135 ILE A C 1
ATOM 1126 O O . ILE A 1 135 ? 5.853 1.912 0.748 1.00 95.88 135 ILE A O 1
ATOM 1130 N N . SER A 1 136 ? 7.398 3.427 0.110 1.00 95.62 136 SER A N 1
ATOM 1131 C CA . SER A 1 136 ? 8.551 2.841 0.808 1.00 95.62 136 SER A CA 1
ATOM 1132 C C . SER A 1 136 ? 8.362 2.744 2.326 1.00 95.62 136 SER A C 1
ATOM 1134 O O . SER A 1 136 ? 9.007 1.951 3.008 1.00 95.62 136 SER A O 1
ATOM 1136 N N . VAL A 1 137 ? 7.411 3.510 2.865 1.00 95.69 137 VAL A N 1
ATOM 1137 C CA . VAL A 1 137 ? 6.959 3.421 4.259 1.00 95.69 137 VAL A CA 1
ATOM 1138 C C . VAL A 1 137 ? 6.340 2.056 4.567 1.00 95.69 137 VAL A C 1
ATOM 1140 O O . VAL A 1 137 ? 6.553 1.514 5.653 1.00 95.69 137 VAL A O 1
ATOM 1143 N N . PHE A 1 138 ? 5.573 1.510 3.622 1.00 97.62 138 PHE A N 1
ATOM 1144 C CA . PHE A 1 138 ? 4.795 0.282 3.787 1.00 97.62 138 PHE A CA 1
ATOM 1145 C C . PHE A 1 138 ? 5.421 -0.919 3.075 1.00 97.62 138 PHE A C 1
ATOM 1147 O O . PHE A 1 138 ? 5.163 -2.053 3.476 1.00 97.62 138 PHE A O 1
ATOM 1154 N N . PHE A 1 139 ? 6.233 -0.689 2.041 1.00 97.81 139 PHE A N 1
ATOM 1155 C CA . PHE A 1 139 ? 6.804 -1.740 1.206 1.00 97.81 139 PHE A CA 1
ATOM 1156 C C . PHE A 1 139 ? 8.285 -1.507 0.930 1.00 97.81 139 PHE A C 1
ATOM 1158 O O . PHE A 1 139 ? 8.679 -0.423 0.512 1.00 97.81 139 PHE A O 1
ATOM 1165 N N . GLU A 1 140 ? 9.088 -2.553 1.061 1.00 97.56 140 GLU A N 1
ATOM 1166 C CA . GLU A 1 140 ? 10.428 -2.588 0.489 1.00 97.56 140 GLU A CA 1
ATOM 1167 C C . GLU A 1 140 ? 10.317 -2.650 -1.044 1.00 97.56 140 GLU A C 1
ATOM 1169 O O . GLU A 1 140 ? 9.613 -3.501 -1.593 1.00 97.56 140 GLU A O 1
ATOM 1174 N N . CYS A 1 141 ? 10.976 -1.728 -1.746 1.00 95.56 141 CYS A N 1
ATOM 1175 C CA . CYS A 1 141 ? 10.915 -1.618 -3.206 1.00 95.56 141 CYS A CA 1
ATOM 1176 C C . CYS A 1 141 ? 12.202 -2.169 -3.835 1.00 95.56 141 CYS A C 1
ATOM 1178 O O . CYS A 1 141 ? 13.153 -1.435 -4.104 1.00 95.56 141 CYS A O 1
ATOM 1180 N N . ILE A 1 142 ? 12.227 -3.478 -4.070 1.00 95.94 142 ILE A N 1
ATOM 1181 C CA . ILE A 1 142 ? 13.379 -4.226 -4.574 1.00 95.94 142 ILE A CA 1
ATOM 1182 C C . ILE A 1 142 ? 13.601 -3.895 -6.056 1.00 95.94 142 ILE A C 1
ATOM 1184 O O . ILE A 1 142 ? 12.674 -3.978 -6.863 1.00 95.94 142 ILE A O 1
ATOM 1188 N N . LYS A 1 143 ? 14.847 -3.550 -6.418 1.00 94.88 143 LYS A N 1
ATOM 1189 C CA . LYS A 1 143 ? 15.274 -3.195 -7.791 1.00 94.88 143 LYS A CA 1
ATOM 1190 C C . LYS A 1 143 ? 14.545 -1.982 -8.391 1.00 94.88 143 LYS A C 1
ATOM 1192 O O . LYS A 1 143 ? 14.498 -1.829 -9.611 1.00 94.88 143 LYS A O 1
ATOM 1197 N N . TYR A 1 144 ? 13.995 -1.105 -7.553 1.00 93.31 144 TYR A N 1
ATOM 1198 C CA . TYR A 1 144 ? 13.381 0.127 -8.032 1.00 93.31 144 TYR A CA 1
ATOM 1199 C C . TYR A 1 144 ? 14.415 1.046 -8.700 1.00 93.31 144 TYR A C 1
ATOM 1201 O O . TYR A 1 144 ? 15.461 1.344 -8.126 1.00 93.31 144 TYR A O 1
ATOM 1209 N N . ASP A 1 145 ? 14.080 1.533 -9.894 1.00 91.56 145 ASP A N 1
ATOM 1210 C CA . ASP A 1 145 ? 14.826 2.561 -10.617 1.00 91.56 145 ASP A CA 1
ATOM 1211 C C . ASP A 1 145 ? 13.857 3.699 -10.987 1.00 91.56 145 ASP A C 1
ATOM 1213 O O . ASP A 1 145 ? 12.882 3.449 -11.705 1.00 91.56 145 ASP A O 1
ATOM 1217 N N . PRO A 1 146 ? 14.093 4.946 -10.534 1.00 88.50 146 PRO A N 1
ATOM 1218 C CA . PRO A 1 146 ? 13.216 6.079 -10.828 1.00 88.50 146 PRO A CA 1
ATOM 1219 C C . PRO A 1 146 ? 13.125 6.430 -12.321 1.00 88.50 146 PRO A C 1
ATOM 1221 O O . PRO A 1 146 ? 12.166 7.096 -12.720 1.00 88.50 146 PRO A O 1
ATOM 1224 N N . ASN A 1 147 ? 14.085 5.994 -13.142 1.00 90.00 147 ASN A N 1
ATOM 1225 C CA . ASN A 1 147 ? 14.089 6.200 -14.592 1.00 90.00 147 ASN A CA 1
ATOM 1226 C C . ASN A 1 147 ? 13.400 5.058 -15.355 1.00 90.00 147 ASN A C 1
ATOM 1228 O O . ASN A 1 147 ? 13.071 5.193 -16.538 1.00 90.00 147 ASN A O 1
ATOM 1232 N N . SER A 1 148 ? 13.151 3.938 -14.681 1.00 84.94 148 SER A N 1
ATOM 1233 C CA . SER A 1 148 ? 12.501 2.772 -15.256 1.00 84.94 148 SER A CA 1
ATOM 1234 C C . SER A 1 148 ? 10.985 2.955 -15.328 1.00 84.94 148 SER A C 1
ATOM 1236 O O . SER A 1 148 ? 10.339 3.538 -14.457 1.00 84.94 148 SER A O 1
ATOM 1238 N N . ARG A 1 149 ? 10.380 2.412 -16.389 1.00 81.81 149 ARG A N 1
ATOM 1239 C CA . ARG A 1 149 ? 8.917 2.347 -16.558 1.00 81.81 149 ARG A CA 1
ATOM 1240 C C . ARG A 1 149 ? 8.338 0.982 -16.184 1.00 81.81 149 ARG A C 1
ATOM 1242 O O . ARG A 1 149 ? 7.170 0.733 -16.483 1.00 81.81 149 ARG A O 1
ATOM 1249 N N . LYS A 1 150 ? 9.142 0.098 -15.586 1.00 85.81 150 LYS A N 1
ATOM 1250 C CA . LYS A 1 150 ? 8.711 -1.254 -15.225 1.00 85.81 150 LYS A CA 1
ATOM 1251 C C . LYS A 1 150 ? 7.561 -1.217 -14.218 1.00 85.81 150 LYS A C 1
ATOM 1253 O O . LYS A 1 150 ? 7.521 -0.392 -13.305 1.00 85.81 150 LYS A O 1
ATOM 1258 N N . SER A 1 151 ? 6.604 -2.114 -14.420 1.00 90.25 151 SER A N 1
ATOM 1259 C CA . SER A 1 151 ? 5.582 -2.435 -13.427 1.00 90.25 151 SER A CA 1
ATOM 1260 C C . SER A 1 151 ? 6.181 -3.319 -12.344 1.00 90.25 151 SER A C 1
ATOM 1262 O O . SER A 1 151 ? 7.027 -4.151 -12.650 1.00 90.25 151 SER A O 1
ATOM 1264 N N . PHE A 1 152 ? 5.672 -3.218 -11.123 1.00 93.75 152 PHE A N 1
ATOM 1265 C CA . PHE A 1 152 ? 6.092 -4.105 -10.048 1.00 93.75 152 PHE A CA 1
ATOM 1266 C C . PHE A 1 152 ? 5.243 -5.380 -9.977 1.00 93.75 152 PHE A C 1
ATOM 1268 O O . PHE A 1 152 ? 4.089 -5.411 -10.417 1.00 93.75 152 PHE A O 1
ATOM 1275 N N . LYS A 1 153 ? 5.800 -6.408 -9.341 1.00 94.88 153 LYS A N 1
ATOM 1276 C CA . LYS A 1 153 ? 5.088 -7.575 -8.815 1.00 94.88 153 LYS A CA 1
ATOM 1277 C C . LYS A 1 153 ? 5.053 -7.500 -7.295 1.00 94.88 153 LYS A C 1
ATOM 1279 O O . LYS A 1 153 ? 6.012 -7.055 -6.667 1.00 94.88 153 LYS A O 1
ATOM 1284 N N . LEU A 1 154 ? 3.948 -7.939 -6.702 1.00 95.62 154 LEU A N 1
ATOM 1285 C CA . LEU A 1 154 ? 3.874 -8.138 -5.259 1.00 95.62 154 LEU A CA 1
ATOM 1286 C C . LEU A 1 154 ? 4.647 -9.410 -4.908 1.00 95.62 154 LEU A C 1
ATOM 1288 O O . LEU A 1 154 ? 4.305 -10.472 -5.422 1.00 95.62 154 LEU A O 1
ATOM 1292 N N . ILE A 1 155 ? 5.662 -9.305 -4.055 1.00 96.06 155 ILE A N 1
ATOM 1293 C CA . ILE A 1 155 ? 6.393 -10.466 -3.530 1.00 96.06 155 ILE A CA 1
ATOM 1294 C C . ILE A 1 155 ? 5.762 -10.894 -2.209 1.00 96.06 155 ILE A C 1
ATOM 1296 O O . ILE A 1 155 ? 5.333 -12.034 -2.074 1.00 96.06 155 ILE A O 1
ATOM 1300 N N . ASN A 1 156 ? 5.604 -9.942 -1.285 1.00 95.69 156 ASN A N 1
ATOM 1301 C CA . ASN A 1 156 ? 4.947 -10.146 0.001 1.00 95.69 156 ASN A CA 1
ATOM 1302 C C . ASN A 1 156 ? 3.991 -8.982 0.305 1.00 95.69 156 ASN A C 1
ATOM 1304 O O . ASN A 1 156 ? 4.381 -7.820 0.160 1.00 95.69 156 ASN A O 1
ATOM 1308 N N . PRO A 1 157 ? 2.742 -9.233 0.737 1.00 96.38 157 PRO A N 1
ATOM 1309 C CA . PRO A 1 157 ? 1.888 -8.167 1.243 1.00 96.38 157 PRO A CA 1
ATOM 1310 C C . PRO A 1 157 ? 2.436 -7.618 2.561 1.00 96.38 157 PRO A C 1
ATOM 1312 O O . PRO A 1 157 ? 3.025 -8.348 3.358 1.00 96.38 157 PRO A O 1
ATOM 1315 N N . ALA A 1 158 ? 2.189 -6.337 2.817 1.00 97.75 158 ALA A N 1
ATOM 1316 C CA . ALA A 1 158 ? 2.401 -5.781 4.145 1.00 97.75 158 ALA A CA 1
ATOM 1317 C C . ALA A 1 158 ? 1.346 -6.346 5.107 1.00 97.75 158 ALA A C 1
ATOM 1319 O O . ALA A 1 158 ? 0.233 -6.682 4.697 1.00 97.75 158 ALA A O 1
ATOM 1320 N N . ILE A 1 159 ? 1.686 -6.438 6.390 1.00 97.12 159 ILE A N 1
ATOM 1321 C CA . ILE A 1 159 ? 0.766 -6.875 7.443 1.00 97.12 159 ILE A 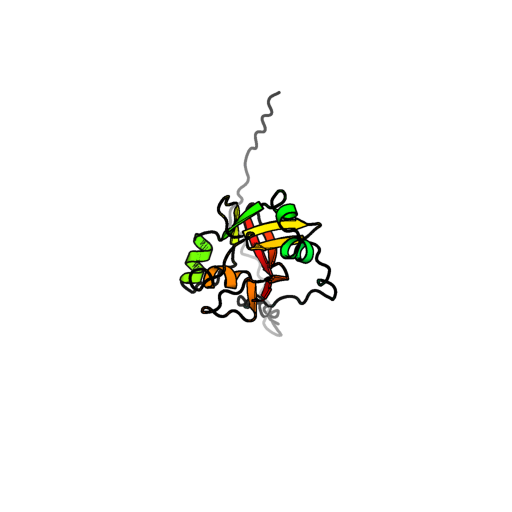CA 1
ATOM 1322 C C . ILE A 1 159 ? 0.451 -5.675 8.322 1.00 97.12 159 ILE A C 1
ATOM 1324 O O . ILE A 1 159 ? 1.343 -4.917 8.713 1.00 97.12 159 ILE A O 1
ATOM 1328 N N . VAL A 1 160 ? -0.823 -5.510 8.647 1.00 97.69 160 VAL A N 1
ATOM 1329 C CA . VAL A 1 160 ? -1.314 -4.470 9.549 1.00 97.69 160 VAL A CA 1
ATOM 1330 C C . VAL A 1 160 ? -2.165 -5.100 10.649 1.00 97.69 160 VAL A C 1
ATOM 1332 O O . VAL A 1 160 ? -2.634 -6.229 10.514 1.00 97.69 160 VAL A O 1
ATOM 1335 N N . PHE A 1 161 ? -2.399 -4.371 11.733 1.00 96.31 161 PHE A N 1
ATOM 1336 C CA . PHE A 1 161 ? -3.411 -4.734 12.725 1.00 96.31 161 PHE A CA 1
ATOM 1337 C C . PHE A 1 161 ? -4.436 -3.615 12.866 1.00 96.31 161 PHE A C 1
ATOM 1339 O O . PHE A 1 161 ? -4.119 -2.435 12.707 1.00 96.31 161 PHE A O 1
ATOM 1346 N N . LEU A 1 162 ? -5.679 -3.994 13.151 1.00 96.25 162 LEU A N 1
ATOM 1347 C CA . LEU A 1 162 ? -6.759 -3.051 13.408 1.00 96.25 162 LEU A CA 1
ATOM 1348 C C . LEU A 1 162 ? -6.647 -2.528 14.846 1.00 96.25 162 LEU A C 1
ATOM 1350 O O . LEU A 1 162 ? -6.576 -3.307 15.795 1.00 96.25 162 LEU A O 1
ATOM 1354 N N . LYS A 1 163 ? -6.665 -1.207 15.006 1.00 95.38 163 LYS A N 1
ATOM 1355 C CA . LYS A 1 163 ? -6.688 -0.516 16.294 1.00 95.38 163 LYS A CA 1
ATOM 1356 C C . LYS A 1 163 ? -7.784 0.542 16.266 1.00 95.38 163 LYS A C 1
ATOM 1358 O O . LYS A 1 163 ? -7.655 1.589 15.628 1.00 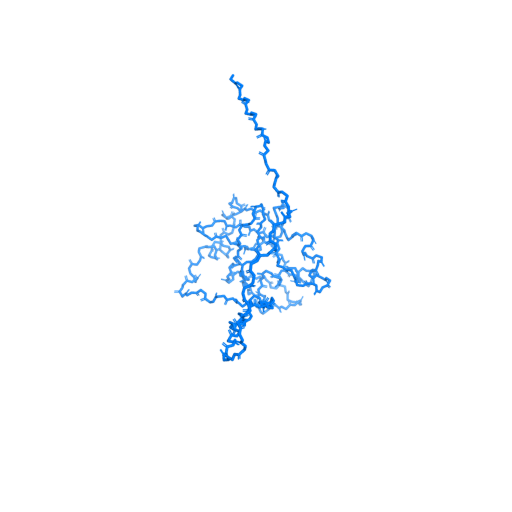95.38 163 LYS A O 1
ATOM 1363 N N . GLY A 1 164 ? -8.897 0.246 16.933 1.00 94.44 164 GLY A N 1
ATOM 1364 C CA . GLY A 1 164 ? -10.123 1.027 16.781 1.00 94.44 164 GLY A CA 1
ATOM 1365 C C . GLY A 1 164 ? -10.635 0.938 15.341 1.00 94.44 164 GLY A C 1
ATOM 1366 O O . GLY A 1 164 ? -10.919 -0.153 14.858 1.00 94.44 164 GLY A O 1
ATOM 1367 N N . SER A 1 165 ? -10.725 2.076 14.652 1.00 94.69 165 SER A N 1
ATOM 1368 C CA . SER A 1 165 ? -11.159 2.175 13.248 1.00 94.69 165 SER A CA 1
ATOM 1369 C C . SER A 1 165 ? -10.013 2.363 12.244 1.00 94.69 165 SER A C 1
ATOM 1371 O O . SER A 1 165 ? -10.258 2.677 11.080 1.00 94.69 165 SER A O 1
ATOM 1373 N N . LYS A 1 166 ? -8.758 2.228 12.687 1.00 97.69 166 LYS A N 1
ATOM 1374 C CA . LYS A 1 166 ? -7.563 2.482 11.873 1.00 97.69 166 LYS A CA 1
ATOM 1375 C C . LYS A 1 166 ? -6.658 1.263 11.824 1.00 97.69 166 LYS A C 1
ATOM 1377 O O . LYS A 1 166 ? -6.684 0.437 12.733 1.00 97.69 166 LYS A O 1
ATOM 1382 N N . TRP A 1 167 ? -5.828 1.176 10.791 1.00 98.19 167 TRP A N 1
ATOM 1383 C CA . TRP A 1 167 ? -4.849 0.098 10.658 1.00 98.19 167 TRP A CA 1
ATOM 1384 C C . TRP A 1 167 ? -3.439 0.612 10.908 1.00 98.19 167 TRP A C 1
ATOM 1386 O O . TRP A 1 167 ? -3.016 1.591 10.300 1.00 98.19 167 TRP A O 1
ATOM 1396 N N . GLU A 1 168 ? -2.706 -0.057 11.787 1.00 97.31 168 GLU A N 1
ATOM 1397 C CA . GLU A 1 168 ? -1.309 0.246 12.085 1.00 97.31 168 GLU A CA 1
ATOM 1398 C C . GLU A 1 168 ? -0.393 -0.770 11.399 1.00 97.31 168 GLU A C 1
ATOM 1400 O O . GLU A 1 168 ? -0.654 -1.975 11.428 1.00 97.31 168 GLU A O 1
ATOM 1405 N N . LEU A 1 169 ? 0.691 -0.288 10.784 1.00 97.06 169 LEU A N 1
ATOM 1406 C CA . LEU A 1 169 ? 1.678 -1.158 10.147 1.00 97.06 169 LEU A CA 1
ATOM 1407 C C . LEU A 1 169 ? 2.329 -2.086 11.181 1.00 97.06 169 LEU A C 1
ATOM 1409 O O . LEU A 1 169 ? 2.900 -1.624 12.172 1.00 97.06 169 LEU A O 1
ATOM 1413 N N . PHE A 1 170 ? 2.249 -3.394 10.938 1.00 95.94 170 PHE A N 1
ATOM 1414 C CA . PHE A 1 170 ? 2.926 -4.426 11.720 1.00 95.94 170 PHE A CA 1
ATOM 1415 C C . PHE A 1 170 ? 4.246 -4.832 11.063 1.00 95.94 170 PHE A C 1
ATOM 1417 O O . PHE A 1 170 ? 5.288 -4.821 11.711 1.00 95.94 170 PHE A O 1
ATOM 1424 N N . GLN A 1 171 ? 4.194 -5.142 9.767 1.00 95.88 171 GLN A N 1
ATOM 1425 C CA . GLN A 1 171 ? 5.326 -5.607 8.973 1.00 95.88 171 GLN A CA 1
ATOM 1426 C C . GLN A 1 171 ? 5.233 -5.035 7.556 1.00 95.88 171 GLN A C 1
ATOM 1428 O O . GLN A 1 171 ? 4.152 -5.023 6.961 1.00 95.88 171 GLN A O 1
ATOM 1433 N N . ARG A 1 172 ? 6.368 -4.574 7.014 1.00 97.12 172 ARG A N 1
ATOM 1434 C CA . ARG A 1 172 ? 6.447 -4.114 5.622 1.00 97.12 172 ARG A CA 1
ATOM 1435 C C . ARG A 1 172 ? 6.269 -5.273 4.649 1.00 97.12 172 ARG A C 1
ATOM 1437 O O . ARG A 1 172 ? 6.703 -6.390 4.916 1.00 97.12 172 ARG A O 1
ATOM 1444 N N . GLY A 1 173 ? 5.640 -4.971 3.522 1.00 97.31 173 GLY A N 1
ATOM 1445 C CA . GLY A 1 173 ? 5.585 -5.864 2.374 1.00 97.31 173 GLY A CA 1
ATOM 1446 C C . GLY A 1 173 ? 6.801 -5.681 1.473 1.00 97.31 173 GLY A C 1
ATOM 1447 O O . GLY A 1 173 ? 7.682 -4.874 1.757 1.00 97.31 173 GLY A O 1
ATOM 1448 N N . GLU A 1 174 ? 6.811 -6.386 0.352 1.00 97.69 174 GLU A N 1
ATOM 1449 C CA . GLU A 1 174 ? 7.895 -6.360 -0.628 1.00 97.69 174 GLU A CA 1
ATOM 1450 C C . GLU A 1 174 ? 7.319 -6.295 -2.042 1.00 97.69 174 GLU A C 1
ATOM 1452 O O . GLU A 1 174 ? 6.409 -7.052 -2.401 1.00 97.69 174 GLU A O 1
ATOM 1457 N N . LEU A 1 175 ? 7.871 -5.390 -2.847 1.00 96.75 175 LEU A N 1
ATOM 1458 C CA . LEU A 1 175 ? 7.559 -5.207 -4.260 1.00 96.75 175 LEU A CA 1
ATOM 1459 C C . LEU A 1 175 ? 8.843 -5.370 -5.071 1.00 96.75 175 LEU A C 1
ATOM 1461 O O . LEU A 1 175 ? 9.867 -4.800 -4.706 1.00 96.75 175 LEU A O 1
ATOM 1465 N N . GLU A 1 176 ? 8.784 -6.095 -6.184 1.00 95.31 176 GLU A N 1
ATOM 1466 C CA . GLU A 1 176 ? 9.906 -6.234 -7.122 1.00 95.31 176 GLU A CA 1
ATOM 1467 C C . GLU A 1 176 ? 9.578 -5.556 -8.454 1.00 95.31 176 GLU A C 1
ATOM 1469 O O . GLU A 1 176 ? 8.491 -5.774 -8.991 1.00 95.31 176 GLU A O 1
ATOM 1474 N N . PHE A 1 177 ? 10.511 -4.751 -8.975 1.00 92.94 177 PHE A N 1
ATOM 1475 C CA . PHE A 1 177 ? 10.372 -3.959 -10.205 1.00 92.94 177 PHE A CA 1
ATOM 1476 C C . PHE A 1 177 ? 11.151 -4.516 -11.402 1.00 92.94 177 PHE A C 1
ATOM 1478 O O . PHE A 1 177 ? 12.273 -5.048 -11.237 1.00 92.94 177 PHE A O 1
#

pLDDT: mean 76.21, std 24.34, range [32.59, 98.31]